Protein AF-A0A453DFI4-F1 (afdb_monomer_lite)

pLDDT: mean 84.44, std 12.09, range [53.31, 97.0]

Structure (mmCIF, N/CA/C/O backbone):
data_AF-A0A453DFI4-F1
#
_entry.id   AF-A0A453DFI4-F1
#
loop_
_atom_site.group_PDB
_atom_site.id
_atom_site.type_symbol
_atom_site.label_atom_id
_atom_site.label_alt_id
_atom_site.label_comp_id
_atom_site.label_asym_id
_atom_site.label_entity_id
_atom_site.label_seq_id
_atom_site.pdbx_PDB_ins_code
_atom_site.Cartn_x
_atom_site.Cartn_y
_atom_site.Cartn_z
_atom_site.occupancy
_atom_site.B_iso_or_equiv
_atom_site.auth_seq_id
_atom_site.auth_comp_id
_atom_site.auth_asym_id
_atom_site.auth_atom_id
_atom_site.pdbx_PDB_model_num
ATOM 1 N N . SER A 1 1 ? 8.082 -5.672 26.299 1.00 71.62 1 SER A N 1
ATOM 2 C CA . SER A 1 1 ? 9.355 -5.668 25.543 1.00 71.62 1 SER A CA 1
ATOM 3 C C . SER A 1 1 ? 9.259 -4.675 24.382 1.00 71.62 1 SER A C 1
ATOM 5 O O . SER A 1 1 ? 8.149 -4.271 24.045 1.00 71.62 1 SER A O 1
ATOM 7 N N . PRO A 1 2 ? 10.371 -4.274 23.736 1.00 71.19 2 PRO A N 1
ATOM 8 C CA . PRO A 1 2 ? 10.323 -3.432 22.533 1.00 71.19 2 PRO A CA 1
ATOM 9 C C . PRO A 1 2 ? 9.450 -4.009 21.402 1.00 71.19 2 PRO A C 1
ATOM 11 O O . PRO A 1 2 ? 8.817 -3.253 20.673 1.00 71.19 2 PRO A O 1
ATOM 14 N N . SER A 1 3 ? 9.352 -5.341 21.297 1.00 74.19 3 SER A N 1
ATOM 15 C CA . SER A 1 3 ? 8.495 -6.016 20.314 1.00 74.19 3 SER A CA 1
ATOM 16 C C . SER A 1 3 ? 6.997 -5.883 20.612 1.00 74.19 3 SER A C 1
ATOM 18 O O . SER A 1 3 ? 6.209 -5.723 19.688 1.00 74.19 3 SER A O 1
ATOM 20 N N . GLU A 1 4 ? 6.594 -5.903 21.884 1.00 75.25 4 GLU A N 1
ATOM 21 C CA . GLU A 1 4 ? 5.192 -5.699 22.285 1.00 75.25 4 GLU A CA 1
ATOM 22 C C . GLU A 1 4 ? 4.731 -4.260 22.031 1.00 75.25 4 GLU A C 1
ATOM 24 O O . GLU A 1 4 ? 3.596 -4.040 21.619 1.00 75.25 4 GLU A O 1
ATOM 29 N N . VAL A 1 5 ? 5.622 -3.280 22.228 1.00 81.62 5 VAL A N 1
ATOM 30 C CA . VAL A 1 5 ? 5.331 -1.867 21.940 1.00 81.62 5 VAL A CA 1
ATOM 31 C C . VAL A 1 5 ? 5.128 -1.653 20.440 1.00 81.62 5 VAL A C 1
ATOM 33 O O . VAL A 1 5 ? 4.153 -1.018 20.049 1.00 81.62 5 VAL A O 1
ATOM 36 N N . ALA A 1 6 ? 5.997 -2.230 19.603 1.00 82.25 6 ALA A N 1
ATOM 37 C CA . ALA A 1 6 ? 5.848 -2.172 18.149 1.00 82.25 6 ALA A CA 1
ATOM 38 C C . ALA A 1 6 ? 4.538 -2.833 17.686 1.00 82.25 6 ALA A C 1
ATOM 40 O O . ALA A 1 6 ? 3.781 -2.235 16.931 1.00 82.25 6 ALA A O 1
ATOM 41 N N . ALA A 1 7 ? 4.207 -4.016 18.213 1.00 84.44 7 ALA A N 1
ATOM 42 C CA . ALA A 1 7 ? 2.954 -4.696 17.886 1.00 84.44 7 ALA A CA 1
ATOM 43 C C . ALA A 1 7 ? 1.708 -3.883 18.294 1.00 84.44 7 ALA A C 1
ATOM 45 O O . ALA A 1 7 ? 0.714 -3.869 17.570 1.00 84.44 7 ALA A O 1
ATOM 46 N N . ALA A 1 8 ? 1.755 -3.182 19.431 1.00 88.31 8 ALA A N 1
ATOM 47 C CA . ALA A 1 8 ? 0.667 -2.309 19.865 1.00 88.31 8 ALA A CA 1
ATOM 48 C C . ALA A 1 8 ? 0.497 -1.085 18.945 1.00 88.31 8 ALA A C 1
ATOM 50 O O . ALA A 1 8 ? -0.632 -0.738 18.598 1.00 88.31 8 ALA A O 1
ATOM 51 N N . GLN A 1 9 ? 1.603 -0.467 18.515 1.00 89.88 9 GLN A N 1
ATOM 52 C CA . GLN A 1 9 ? 1.593 0.641 17.552 1.00 89.88 9 GLN A CA 1
ATOM 53 C C . GLN A 1 9 ? 1.047 0.197 16.190 1.00 89.88 9 GLN A C 1
ATOM 55 O O . GLN A 1 9 ? 0.197 0.872 15.615 1.00 89.88 9 GLN A O 1
ATOM 60 N N . ASP A 1 10 ? 1.482 -0.966 15.705 1.00 92.25 10 ASP A N 1
ATOM 61 C CA . ASP A 1 10 ? 0.993 -1.570 14.464 1.00 92.25 10 ASP A CA 1
ATOM 62 C C . ASP A 1 10 ? -0.511 -1.828 14.531 1.00 92.25 10 ASP A C 1
ATOM 64 O O . ASP A 1 10 ? -1.253 -1.470 13.618 1.00 92.25 10 ASP A O 1
ATOM 68 N N . HIS A 1 11 ? -0.981 -2.399 15.640 1.00 91.62 11 HIS A N 1
ATOM 69 C CA . HIS A 1 11 ? -2.399 -2.649 15.845 1.00 91.62 11 HIS A CA 1
ATOM 70 C C . HIS A 1 11 ? -3.217 -1.349 15.872 1.00 91.62 11 HIS A C 1
ATOM 72 O O . HIS A 1 11 ? -4.282 -1.281 15.258 1.00 91.62 11 HIS A O 1
ATOM 78 N N . GLN A 1 12 ? -2.731 -0.307 16.554 1.00 93.31 12 GLN A N 1
ATOM 79 C CA . GLN A 1 12 ? -3.399 0.995 16.582 1.00 93.31 12 GLN A CA 1
ATOM 80 C C . GLN A 1 12 ? -3.502 1.605 15.178 1.00 93.31 12 GLN A C 1
ATOM 82 O O . GLN A 1 12 ? -4.591 2.008 14.768 1.00 93.31 12 GLN A O 1
ATOM 87 N N . LEU A 1 13 ? -2.402 1.601 14.425 1.00 94.00 13 LEU A N 1
ATOM 88 C CA . LEU A 1 13 ? -2.351 2.094 13.052 1.00 94.00 13 LEU A CA 1
ATOM 89 C C . LEU A 1 13 ? -3.359 1.377 12.142 1.00 94.00 13 LEU A C 1
ATOM 91 O O . LEU A 1 13 ? -4.120 2.020 11.417 1.00 94.00 13 LEU A O 1
ATOM 95 N N . VAL A 1 14 ? -3.386 0.042 12.193 1.00 95.94 14 VAL A N 1
ATOM 96 C CA . VAL A 1 14 ? -4.321 -0.769 11.400 1.00 95.94 14 VAL A CA 1
ATOM 97 C C . VAL A 1 14 ? -5.766 -0.422 11.754 1.00 95.94 14 VAL A C 1
ATOM 99 O O . VAL A 1 14 ? -6.600 -0.258 10.864 1.00 95.94 14 VAL A O 1
ATOM 102 N N . MET A 1 15 ? -6.070 -0.252 13.042 1.00 95.56 15 MET A N 1
ATOM 103 C CA . MET A 1 15 ? -7.404 0.141 13.494 1.00 95.56 15 MET A CA 1
ATOM 104 C C . MET A 1 15 ? -7.810 1.534 13.000 1.00 95.56 15 MET A C 1
ATOM 106 O O . MET A 1 15 ? -8.966 1.732 12.628 1.00 95.56 15 MET A O 1
ATOM 110 N N . GLU A 1 16 ? -6.892 2.501 12.982 1.00 95.00 16 GLU A N 1
ATOM 111 C CA . GLU A 1 16 ? -7.150 3.849 12.462 1.00 95.00 16 GLU A CA 1
ATOM 112 C C . GLU A 1 16 ? -7.392 3.840 10.948 1.00 95.00 16 GLU A C 1
ATOM 114 O O . GLU A 1 16 ? -8.372 4.428 10.481 1.00 95.00 16 GLU A O 1
ATOM 119 N N . CYS A 1 17 ? -6.575 3.097 10.197 1.00 96.31 17 CYS A N 1
ATOM 120 C CA . CYS A 1 17 ? -6.745 2.899 8.758 1.00 96.31 17 CYS A CA 1
ATOM 121 C C . CYS A 1 17 ? -8.095 2.243 8.431 1.00 96.31 17 CYS A C 1
ATOM 123 O O . CYS A 1 17 ? -8.866 2.759 7.620 1.00 96.31 17 CYS A O 1
ATOM 125 N N . LEU A 1 18 ? -8.434 1.144 9.112 1.00 96.31 18 LEU A N 1
ATOM 126 C CA . LEU A 1 18 ? -9.703 0.448 8.904 1.00 96.31 18 LEU A CA 1
ATOM 127 C C . LEU A 1 18 ? -10.908 1.283 9.331 1.00 96.31 18 LEU A C 1
ATOM 129 O O . LEU A 1 18 ? -11.933 1.246 8.657 1.00 96.31 18 LEU A O 1
ATOM 133 N N . ARG A 1 19 ? -10.801 2.084 10.399 1.00 95.31 19 ARG A N 1
ATOM 134 C CA . ARG A 1 19 ? -11.852 3.043 10.765 1.00 95.31 19 ARG A CA 1
ATOM 135 C C . ARG A 1 19 ? -12.078 4.049 9.638 1.00 95.31 19 ARG A C 1
ATOM 137 O O . ARG A 1 19 ? -13.225 4.277 9.266 1.00 95.31 19 ARG A O 1
ATOM 144 N N . HIS A 1 20 ? -11.005 4.618 9.088 1.00 93.50 20 HIS A N 1
ATOM 145 C CA . HIS A 1 20 ? -11.082 5.546 7.960 1.00 93.50 20 HIS A CA 1
ATOM 146 C C . HIS A 1 20 ? -11.740 4.898 6.728 1.00 93.50 20 HIS A C 1
ATOM 148 O O . HIS A 1 20 ? -12.639 5.486 6.128 1.00 93.50 20 HIS A O 1
ATOM 154 N N . TYR A 1 21 ? -11.353 3.668 6.383 1.00 95.00 21 TYR A N 1
ATOM 155 C CA . TYR A 1 21 ? -11.939 2.938 5.258 1.00 95.00 21 TYR A CA 1
ATOM 156 C C . TYR A 1 21 ? -13.419 2.588 5.483 1.00 95.00 21 TYR A C 1
ATOM 158 O O . TYR A 1 21 ? -14.259 2.917 4.643 1.00 95.00 21 TYR A O 1
ATOM 166 N N . ASN A 1 22 ? -13.754 1.970 6.620 1.00 95.38 22 ASN A N 1
ATOM 167 C CA . ASN A 1 22 ? -15.099 1.471 6.922 1.00 95.38 22 ASN A CA 1
ATOM 168 C C . ASN A 1 22 ? -16.139 2.597 7.003 1.00 95.38 22 ASN A C 1
ATOM 170 O O . ASN A 1 22 ? -17.269 2.405 6.566 1.00 95.38 22 ASN A O 1
ATOM 174 N N . LEU A 1 23 ? -15.764 3.787 7.496 1.00 93.81 23 LEU A N 1
ATOM 175 C CA . LEU A 1 23 ? -16.654 4.959 7.513 1.00 93.81 23 LEU A CA 1
ATOM 176 C C . LEU A 1 23 ? -17.147 5.354 6.112 1.00 93.81 23 LEU A C 1
ATOM 178 O O . LEU A 1 23 ? -18.243 5.892 5.981 1.00 93.81 23 LEU A O 1
ATOM 182 N N . ASN A 1 24 ? -16.355 5.067 5.076 1.00 91.88 24 ASN A N 1
ATOM 183 C CA . ASN A 1 24 ? -16.698 5.335 3.681 1.00 91.88 24 ASN A CA 1
ATOM 184 C C . ASN A 1 24 ? -17.306 4.112 2.963 1.00 91.88 24 ASN A C 1
ATOM 186 O O . ASN A 1 24 ? -17.775 4.242 1.835 1.00 91.88 24 ASN A O 1
ATOM 190 N N . HIS A 1 25 ? -17.316 2.934 3.601 1.00 91.25 25 HIS A N 1
ATOM 191 C CA . HIS A 1 25 ? -17.745 1.660 3.009 1.00 91.25 25 HIS A CA 1
ATOM 192 C C . HIS A 1 25 ? -18.572 0.814 4.002 1.00 91.25 25 HIS A C 1
ATOM 194 O O . HIS A 1 25 ? -18.168 -0.302 4.339 1.00 91.25 25 HIS A O 1
ATOM 200 N N . PRO A 1 26 ? -19.740 1.300 4.467 1.00 85.00 26 PRO A N 1
ATOM 201 C CA . PRO A 1 26 ? -20.512 0.645 5.531 1.00 85.00 26 PRO A CA 1
ATOM 202 C C . PRO A 1 26 ? -21.023 -0.759 5.164 1.00 85.00 26 PRO A C 1
ATOM 204 O O . PRO A 1 26 ? -21.240 -1.587 6.039 1.00 85.00 26 PRO A O 1
ATOM 207 N N . GLU A 1 27 ? -21.185 -1.054 3.873 1.00 85.50 27 GLU A N 1
ATOM 208 C CA . GLU A 1 27 ? -21.635 -2.367 3.384 1.00 85.50 27 GLU A CA 1
ATOM 209 C C . GLU A 1 27 ? -20.501 -3.410 3.325 1.00 85.50 27 GLU A C 1
ATOM 211 O O . GLU A 1 27 ? -20.758 -4.608 3.244 1.00 85.50 27 GLU A O 1
ATOM 216 N N . ASN A 1 28 ? -19.236 -2.972 3.362 1.00 85.44 28 ASN A N 1
ATOM 217 C CA . ASN A 1 28 ? -18.052 -3.814 3.161 1.00 85.44 28 ASN A CA 1
ATOM 218 C C . ASN A 1 28 ? -17.009 -3.552 4.254 1.00 85.44 28 ASN A C 1
ATOM 220 O O . ASN A 1 28 ? -15.864 -3.201 3.965 1.00 85.44 28 ASN A O 1
ATOM 224 N N . GLU A 1 29 ? -17.412 -3.692 5.516 1.00 92.44 29 GLU A N 1
ATOM 225 C CA . GLU A 1 29 ? -16.517 -3.459 6.649 1.00 92.44 29 GLU A CA 1
ATOM 226 C C . GLU A 1 29 ? -15.422 -4.527 6.769 1.00 92.44 29 GLU A C 1
ATOM 228 O O . GLU A 1 29 ? -15.658 -5.726 6.591 1.00 92.44 29 GLU A O 1
ATOM 233 N N . TYR A 1 30 ? -14.236 -4.089 7.183 1.00 93.56 30 TYR A N 1
ATOM 234 C CA . TYR A 1 30 ? -13.084 -4.937 7.472 1.00 93.56 30 TYR A CA 1
ATOM 235 C C . TYR A 1 30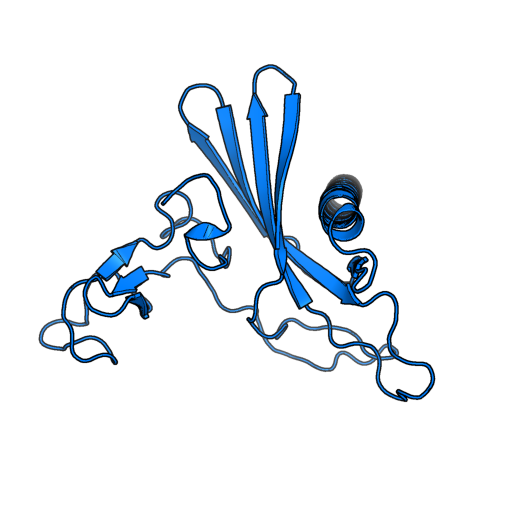 ? -12.641 -4.815 8.932 1.00 93.56 30 TYR A C 1
ATOM 237 O O . TYR A 1 30 ? -12.806 -3.776 9.576 1.00 93.56 30 TYR A O 1
ATOM 245 N N . VAL A 1 31 ? -12.044 -5.888 9.446 1.00 93.19 31 VAL A N 1
ATOM 246 C CA . VAL A 1 31 ? -11.408 -5.965 10.768 1.00 93.19 31 VAL A CA 1
ATOM 247 C C . VAL A 1 31 ? -9.945 -6.397 10.629 1.00 93.19 31 VAL A C 1
ATOM 249 O O . VAL A 1 31 ? -9.607 -7.057 9.641 1.00 93.19 31 VAL A O 1
ATOM 252 N N . PRO A 1 32 ? -9.064 -6.057 11.590 1.00 92.44 32 PRO A N 1
ATOM 253 C CA . PRO A 1 32 ? -7.672 -6.493 11.551 1.00 92.44 32 PRO A CA 1
ATOM 254 C C . PRO A 1 32 ? -7.565 -8.016 11.455 1.00 92.44 32 PRO A C 1
ATOM 256 O O . PRO A 1 32 ? -8.329 -8.742 12.095 1.00 92.44 32 PRO A O 1
ATOM 259 N N . ALA A 1 33 ? -6.592 -8.498 10.687 1.00 89.12 33 ALA A N 1
ATOM 260 C CA . ALA A 1 33 ? -6.285 -9.916 10.576 1.00 89.12 33 ALA A CA 1
ATOM 261 C C . ALA A 1 33 ? -4.790 -10.165 10.829 1.00 89.12 33 ALA A C 1
ATOM 263 O O . ALA A 1 33 ? -3.977 -9.254 10.657 1.00 89.12 33 ALA A O 1
ATOM 264 N N . PRO A 1 34 ? -4.400 -11.386 11.242 1.00 84.50 34 PRO A N 1
ATOM 265 C CA . PRO A 1 34 ? -2.992 -11.735 11.377 1.00 84.50 34 PRO A CA 1
ATOM 266 C C . PRO A 1 34 ? -2.241 -11.551 10.053 1.00 84.50 34 PRO A C 1
ATOM 268 O O . PRO A 1 34 ? -2.680 -12.042 9.014 1.00 84.50 34 PRO A O 1
ATOM 271 N N . GLY A 1 35 ? -1.099 -10.872 10.105 1.00 83.12 35 GLY A N 1
ATOM 272 C CA . GLY A 1 35 ? -0.243 -10.624 8.948 1.00 83.12 35 GLY A CA 1
ATOM 273 C C . GLY A 1 35 ? 0.874 -9.643 9.283 1.00 83.12 35 GLY A C 1
ATOM 274 O O . GLY A 1 35 ? 0.831 -8.964 10.313 1.00 83.12 35 GLY A O 1
ATOM 275 N N . LYS A 1 36 ? 1.891 -9.572 8.423 1.00 86.19 36 LYS A N 1
ATOM 276 C CA . LYS A 1 36 ? 2.998 -8.628 8.594 1.00 86.19 36 LYS A CA 1
ATOM 277 C C . LYS A 1 36 ? 2.539 -7.218 8.224 1.00 86.19 36 LYS A C 1
ATOM 279 O O . LYS A 1 36 ? 2.043 -6.995 7.115 1.00 86.19 36 LYS A O 1
ATOM 284 N N . VAL A 1 37 ? 2.774 -6.253 9.111 1.00 92.19 37 VAL A N 1
ATOM 285 C CA . VAL A 1 37 ? 2.669 -4.830 8.768 1.00 92.19 37 VAL A CA 1
ATOM 286 C C . VAL A 1 37 ? 3.992 -4.386 8.148 1.00 92.19 37 VAL A C 1
ATOM 288 O O . VAL A 1 37 ? 5.045 -4.471 8.776 1.00 92.19 37 VAL A O 1
ATOM 291 N N . THR A 1 38 ? 3.955 -3.954 6.890 1.00 93.38 38 THR A N 1
ATOM 292 C CA . THR A 1 38 ? 5.112 -3.375 6.190 1.00 93.38 38 THR A CA 1
ATOM 293 C C . THR A 1 38 ? 4.982 -1.866 6.181 1.00 93.38 38 THR A C 1
ATOM 295 O O . THR A 1 38 ? 3.875 -1.352 6.049 1.00 93.38 38 THR A O 1
ATOM 298 N N . ARG A 1 39 ? 6.101 -1.148 6.316 1.00 93.88 39 ARG A N 1
ATOM 299 C CA . ARG A 1 39 ? 6.119 0.310 6.187 1.00 93.88 39 ARG A CA 1
ATOM 300 C C . ARG A 1 39 ? 7.456 0.833 5.704 1.00 93.88 39 ARG A C 1
ATOM 302 O O . ARG A 1 39 ? 8.496 0.279 6.052 1.00 93.88 39 ARG A O 1
ATOM 309 N N . TYR A 1 40 ? 7.413 1.924 4.959 1.00 95.50 40 TYR A N 1
ATOM 310 C CA . TYR A 1 40 ? 8.579 2.705 4.583 1.00 95.50 40 TYR A CA 1
ATOM 311 C C . TYR A 1 40 ? 8.242 4.185 4.620 1.00 95.50 40 TYR A C 1
ATOM 313 O O . TYR A 1 40 ? 7.213 4.597 4.081 1.00 95.50 40 TYR A O 1
ATOM 321 N N . SER A 1 41 ? 9.118 4.959 5.254 1.00 94.56 41 SER A N 1
ATOM 322 C CA . SER A 1 41 ? 8.926 6.386 5.474 1.00 94.56 41 SER A CA 1
ATOM 323 C C . SER A 1 41 ? 10.006 7.190 4.762 1.00 94.56 41 SER A C 1
ATOM 325 O O . SER A 1 41 ? 11.187 6.866 4.870 1.00 94.56 41 SER A O 1
ATOM 327 N N . SER A 1 42 ? 9.611 8.265 4.082 1.00 93.50 42 SER A N 1
ATOM 328 C CA . SER A 1 42 ? 10.531 9.200 3.439 1.00 93.50 42 SER A CA 1
ATOM 329 C C . SER A 1 42 ? 10.166 10.648 3.765 1.00 93.50 42 SER A C 1
ATOM 331 O O . SER A 1 42 ? 8.997 11.032 3.656 1.00 93.50 42 SER A O 1
ATOM 333 N N . PRO A 1 43 ? 11.151 11.496 4.109 1.00 91.94 43 PRO A N 1
ATOM 334 C CA . PRO A 1 43 ? 10.923 12.924 4.245 1.00 91.94 43 PRO A CA 1
ATOM 335 C C . PRO A 1 43 ? 10.688 13.567 2.870 1.00 91.94 43 PRO A C 1
ATOM 337 O O . PRO A 1 43 ? 11.383 13.268 1.899 1.00 91.94 43 PRO A O 1
ATOM 340 N N . HIS A 1 44 ? 9.729 14.487 2.792 1.00 88.00 44 HIS A N 1
ATOM 341 C CA . HIS A 1 44 ? 9.457 15.304 1.613 1.00 88.00 44 HIS A CA 1
ATOM 342 C C . HIS A 1 44 ? 8.808 16.640 2.004 1.00 88.00 44 HIS A C 1
ATOM 344 O O . HIS A 1 44 ? 7.768 16.667 2.661 1.00 88.00 44 HIS A O 1
ATOM 350 N N . ASN A 1 45 ? 9.409 17.762 1.587 1.00 85.81 45 ASN A N 1
ATOM 351 C CA . ASN A 1 45 ? 8.889 19.126 1.779 1.00 85.81 45 ASN A CA 1
ATOM 352 C C . ASN A 1 45 ? 8.415 19.443 3.216 1.00 85.81 45 ASN A C 1
ATOM 354 O O . ASN A 1 45 ? 7.342 20.006 3.425 1.00 85.81 45 ASN A O 1
ATOM 358 N N . GLY A 1 46 ? 9.211 19.060 4.220 1.00 85.94 46 GLY A N 1
ATOM 359 C CA . GLY A 1 46 ? 8.899 19.309 5.635 1.00 85.94 46 GLY A CA 1
ATOM 360 C C . GLY A 1 46 ? 7.811 18.403 6.224 1.00 85.94 46 GLY A C 1
ATOM 361 O O . GLY A 1 46 ? 7.390 18.620 7.352 1.00 85.94 46 GLY A O 1
ATOM 362 N N . SER A 1 47 ? 7.357 17.394 5.480 1.00 91.25 47 SER A N 1
ATOM 363 C CA . SER A 1 47 ? 6.497 16.311 5.972 1.00 91.25 47 SER A CA 1
ATOM 364 C C . SER A 1 47 ? 7.230 14.972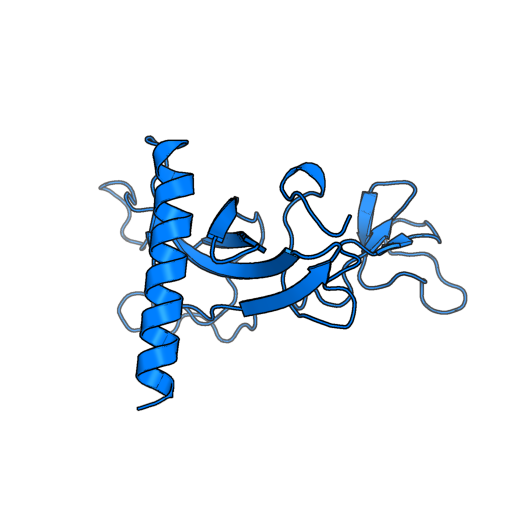 5.859 1.00 91.25 47 SER A C 1
ATOM 366 O O . SER A 1 47 ? 8.160 14.836 5.066 1.00 91.25 47 SER A O 1
ATOM 368 N N . CYS A 1 48 ? 6.828 13.975 6.639 1.00 93.62 48 CYS A N 1
ATOM 369 C CA . CYS A 1 48 ? 7.263 12.590 6.489 1.00 93.62 48 CYS A CA 1
ATOM 370 C C . CYS A 1 48 ? 6.098 11.777 5.927 1.00 93.62 48 CYS A C 1
ATOM 372 O O . CYS A 1 48 ? 5.027 11.747 6.530 1.00 93.62 48 CYS A O 1
ATOM 374 N N . TRP A 1 49 ? 6.294 11.146 4.774 1.00 95.12 49 TRP A N 1
ATOM 375 C CA . TRP A 1 49 ? 5.294 10.280 4.156 1.00 95.12 49 TRP A CA 1
ATOM 376 C C . TRP A 1 49 ? 5.626 8.835 4.456 1.00 95.12 49 TRP A C 1
ATOM 378 O O . TRP A 1 49 ? 6.784 8.444 4.341 1.00 95.12 49 TRP A O 1
ATOM 388 N N . THR A 1 50 ? 4.624 8.045 4.827 1.00 95.88 50 THR A N 1
ATOM 389 C CA . THR A 1 50 ? 4.785 6.610 5.066 1.00 95.88 50 THR A CA 1
ATOM 390 C C . THR A 1 50 ? 3.839 5.834 4.177 1.00 95.88 50 THR A C 1
ATOM 392 O O . THR A 1 50 ? 2.636 6.060 4.229 1.00 95.88 50 THR A O 1
ATOM 395 N N . HIS A 1 51 ? 4.372 4.891 3.407 1.00 97.00 51 HIS A N 1
ATOM 396 C CA . HIS A 1 51 ? 3.580 3.882 2.710 1.00 97.00 51 HIS A CA 1
ATOM 397 C C . HIS A 1 51 ? 3.711 2.554 3.429 1.00 97.00 51 HIS A C 1
ATOM 399 O O . HIS A 1 51 ? 4.777 2.244 3.966 1.00 97.00 51 HIS A O 1
ATOM 405 N N . GLY A 1 52 ? 2.664 1.743 3.400 1.00 96.25 52 GLY A N 1
ATOM 406 C CA . GLY A 1 52 ? 2.723 0.425 3.997 1.00 96.25 52 GLY A CA 1
ATOM 407 C C . GLY A 1 52 ? 1.597 -0.495 3.580 1.00 96.25 52 GLY A C 1
ATOM 408 O O . GLY A 1 52 ? 0.649 -0.083 2.911 1.00 96.25 52 GLY A O 1
ATOM 409 N N . ASN A 1 53 ? 1.698 -1.752 4.008 1.00 96.12 53 ASN A N 1
ATOM 410 C CA . ASN A 1 53 ? 0.617 -2.712 3.864 1.00 96.12 53 ASN A CA 1
ATOM 411 C C . ASN A 1 53 ? 0.312 -3.446 5.163 1.00 96.12 53 ASN A C 1
ATOM 413 O O . ASN A 1 53 ? 1.190 -3.653 6.000 1.00 96.12 53 ASN A O 1
ATOM 417 N N . PHE A 1 54 ? -0.925 -3.912 5.285 1.00 94.75 54 PHE A N 1
ATOM 418 C CA . PHE A 1 54 ? -1.371 -4.810 6.347 1.00 94.75 54 PHE A CA 1
ATOM 419 C C . PHE A 1 54 ? -2.471 -5.737 5.832 1.00 94.75 54 PHE A C 1
ATOM 421 O O . PHE A 1 54 ? -3.031 -5.515 4.760 1.00 94.75 54 PHE A O 1
ATOM 428 N N . VAL A 1 55 ? -2.797 -6.769 6.605 1.00 92.31 55 VAL A N 1
ATOM 429 C CA . VAL A 1 55 ? -3.858 -7.721 6.269 1.00 92.31 55 VAL A CA 1
ATOM 430 C C . VAL A 1 55 ? -5.108 -7.409 7.080 1.00 92.31 55 VAL A C 1
ATOM 432 O O . VAL A 1 55 ? -5.046 -7.195 8.292 1.00 92.31 55 VAL A O 1
ATOM 435 N N . ALA A 1 56 ? -6.257 -7.415 6.417 1.00 92.69 56 ALA A N 1
ATOM 436 C CA . ALA A 1 56 ? -7.553 -7.305 7.066 1.00 92.69 56 ALA A CA 1
ATOM 437 C C . ALA A 1 56 ? -8.531 -8.326 6.499 1.00 92.69 56 ALA A C 1
ATOM 439 O O . ALA A 1 56 ? -8.416 -8.748 5.352 1.00 92.69 56 ALA A O 1
ATOM 440 N N . SER A 1 57 ? -9.516 -8.710 7.298 1.00 89.50 57 SER A N 1
ATOM 441 C CA . SER A 1 57 ? -10.553 -9.651 6.886 1.00 89.50 57 SER A CA 1
ATOM 442 C C . SER A 1 57 ? -11.910 -8.961 6.847 1.00 89.50 57 SER A C 1
ATOM 444 O O . SER A 1 57 ? -12.194 -8.145 7.727 1.00 89.50 57 SER A O 1
ATOM 446 N N . PRO A 1 58 ? -12.774 -9.296 5.876 1.00 89.38 58 PRO A N 1
ATOM 447 C CA . PRO A 1 58 ? -14.171 -8.886 5.900 1.00 89.38 58 PRO A CA 1
ATOM 448 C C . PRO A 1 58 ? -14.822 -9.217 7.248 1.00 89.38 58 PRO A C 1
ATOM 450 O O . PRO A 1 58 ? -14.740 -10.352 7.723 1.00 89.38 58 PRO A O 1
ATOM 453 N N . LYS A 1 59 ? -15.486 -8.233 7.861 1.00 85.31 59 LYS A N 1
ATOM 454 C CA . LYS A 1 59 ? -16.185 -8.380 9.147 1.00 85.31 59 LYS A CA 1
ATOM 455 C C . LYS A 1 59 ? -17.368 -9.344 9.044 1.00 85.31 59 LYS A C 1
ATOM 457 O O . LYS A 1 59 ? -17.667 -10.072 9.988 1.00 85.31 59 LYS A O 1
ATOM 462 N N . HIS A 1 60 ? -18.026 -9.353 7.887 1.00 74.38 60 HIS A N 1
ATOM 463 C CA . HIS A 1 60 ? -19.176 -10.195 7.597 1.00 74.38 60 HIS A CA 1
ATOM 464 C C . HIS A 1 60 ? -18.825 -11.201 6.493 1.00 74.38 60 HIS A C 1
ATOM 466 O O . HIS A 1 60 ?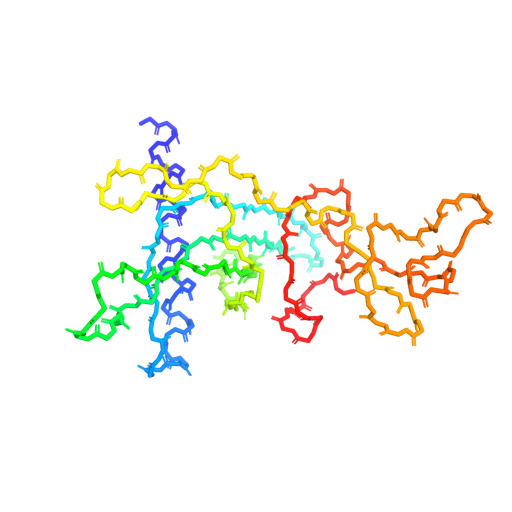 -18.985 -10.925 5.308 1.00 74.38 60 HIS A O 1
ATOM 472 N N . SER A 1 61 ? -18.372 -12.402 6.864 1.00 60.97 61 SER A N 1
ATOM 473 C CA . SER A 1 61 ? -18.522 -13.564 5.981 1.00 60.97 61 SER A CA 1
ATOM 474 C C . SER A 1 61 ? -19.959 -14.049 6.101 1.00 60.97 61 SER A C 1
ATOM 476 O O . SER A 1 61 ? -20.400 -14.337 7.214 1.00 60.97 61 SER A O 1
ATOM 478 N N . GLY A 1 62 ? -20.694 -14.107 4.989 1.00 56.25 62 GLY A N 1
ATOM 479 C CA . GLY A 1 62 ? -22.106 -14.491 4.974 1.00 56.25 62 GLY A CA 1
ATOM 480 C C . GLY A 1 62 ? -22.415 -15.713 5.848 1.00 56.25 62 GLY A C 1
ATOM 481 O O . GLY A 1 62 ? -21.616 -16.644 5.939 1.00 56.25 62 GLY A O 1
ATOM 482 N N . TYR A 1 63 ? -23.603 -15.706 6.458 1.00 53.31 63 TYR A N 1
ATOM 483 C CA . TYR A 1 63 ? -24.126 -16.672 7.442 1.00 53.31 63 TYR A CA 1
ATOM 484 C C . TYR A 1 63 ? -24.082 -18.161 7.008 1.00 53.31 63 TYR A C 1
ATOM 486 O O . TYR A 1 63 ? -24.400 -19.046 7.794 1.00 53.31 63 TYR A O 1
ATOM 494 N N . PHE A 1 64 ? -23.668 -18.454 5.770 1.00 55.69 64 PHE A N 1
ATOM 495 C CA . PHE A 1 64 ? -23.642 -19.784 5.153 1.00 55.69 64 PHE A CA 1
ATOM 496 C C . PHE A 1 64 ? -22.245 -20.260 4.712 1.00 55.69 64 PHE A C 1
ATOM 498 O O . PHE A 1 64 ? -22.121 -21.325 4.108 1.00 55.69 64 PHE A O 1
ATOM 505 N N . SER A 1 65 ? -21.183 -19.510 5.006 1.00 57.06 65 SER A N 1
ATOM 506 C CA . SER A 1 65 ? -19.823 -19.877 4.600 1.00 57.06 65 SER A CA 1
ATOM 507 C C . SER A 1 65 ? -19.131 -20.713 5.682 1.00 57.06 65 SER A C 1
ATOM 509 O O . SER A 1 65 ? -18.726 -20.190 6.713 1.00 57.06 65 SER A O 1
ATOM 511 N N . LEU A 1 66 ? -18.929 -22.012 5.427 1.00 62.25 66 LEU A N 1
ATOM 512 C CA . LEU A 1 66 ? -18.086 -22.894 6.262 1.00 62.25 66 LEU A CA 1
ATOM 513 C C . LEU A 1 66 ? -16.591 -22.516 6.222 1.00 62.25 66 LEU A C 1
ATOM 515 O O . LEU A 1 66 ? -15.787 -23.050 6.984 1.00 62.25 66 LEU A O 1
ATOM 519 N N . LEU A 1 67 ? -16.214 -21.613 5.315 1.00 60.66 67 LEU A N 1
ATOM 520 C CA . LEU A 1 67 ? -14.861 -21.106 5.159 1.00 60.66 67 LEU A CA 1
ATOM 521 C C . LEU A 1 67 ? -14.783 -19.678 5.713 1.00 60.66 67 LEU A C 1
ATOM 523 O O . LEU A 1 67 ? -15.617 -18.848 5.342 1.00 60.66 67 LEU A O 1
ATOM 527 N N . PRO A 1 68 ? -13.780 -19.374 6.552 1.00 62.22 68 PRO A N 1
ATOM 528 C CA . PRO A 1 68 ? -13.484 -18.016 6.976 1.00 62.22 68 PRO A CA 1
ATOM 529 C C . PRO A 1 68 ? -13.361 -17.060 5.790 1.00 62.22 68 PRO A C 1
ATOM 531 O O . PRO A 1 68 ? -12.931 -17.474 4.704 1.00 62.22 68 PRO A O 1
ATOM 534 N N . PRO A 1 69 ? -13.711 -15.779 5.989 1.00 70.69 69 PRO A N 1
ATOM 535 C CA . PRO A 1 69 ? -13.549 -14.776 4.954 1.00 70.69 69 PRO A CA 1
ATOM 536 C C . PRO A 1 69 ? -12.085 -14.724 4.521 1.00 70.69 69 PRO A C 1
ATOM 538 O O . PRO A 1 69 ? -11.176 -14.754 5.353 1.00 70.69 69 PRO A O 1
ATOM 541 N N . ARG A 1 70 ? -11.862 -14.672 3.203 1.00 79.19 70 ARG A N 1
ATOM 542 C CA . ARG A 1 70 ? -10.511 -14.550 2.656 1.00 79.19 70 ARG A CA 1
ATOM 543 C C . ARG A 1 70 ? -9.936 -13.198 3.082 1.00 79.19 70 ARG A C 1
ATOM 545 O O . ARG A 1 70 ? -10.571 -12.179 2.797 1.00 79.19 70 ARG A O 1
ATOM 552 N N . PRO A 1 71 ? -8.770 -13.173 3.745 1.00 86.88 71 PRO A N 1
ATOM 553 C CA . PRO A 1 71 ? -8.112 -11.921 4.065 1.00 86.88 71 PRO A CA 1
ATOM 554 C C . PRO A 1 71 ? -7.770 -11.144 2.790 1.00 86.88 71 PRO A C 1
ATOM 556 O O . PRO A 1 71 ? -7.577 -11.718 1.718 1.00 86.88 71 PRO A O 1
ATOM 559 N N . THR A 1 72 ? -7.710 -9.828 2.916 1.00 90.56 72 THR A N 1
ATOM 560 C CA . THR A 1 72 ? -7.379 -8.872 1.861 1.00 90.56 72 THR A CA 1
ATOM 561 C C . THR A 1 72 ? -6.168 -8.067 2.304 1.00 90.56 72 THR A C 1
ATOM 563 O O . THR A 1 72 ? -6.067 -7.670 3.469 1.00 90.56 72 THR A O 1
ATOM 566 N N . LEU A 1 73 ? -5.241 -7.835 1.378 1.00 93.62 73 LEU A N 1
ATOM 567 C CA . LEU A 1 73 ? -4.108 -6.959 1.616 1.00 93.62 73 LEU A CA 1
ATOM 568 C C . LEU A 1 73 ? -4.560 -5.511 1.432 1.00 93.62 73 LEU A C 1
ATOM 570 O O . LEU A 1 73 ? -5.211 -5.181 0.447 1.00 93.62 73 LEU A O 1
ATOM 574 N N . PHE A 1 74 ? -4.214 -4.647 2.371 1.00 95.75 74 PHE A N 1
ATOM 575 C CA . PHE A 1 74 ? -4.480 -3.219 2.294 1.00 95.75 74 PHE A CA 1
ATOM 576 C C . PHE A 1 74 ? -3.185 -2.465 2.062 1.00 95.75 74 PHE A C 1
ATOM 578 O O . PHE A 1 74 ? -2.140 -2.828 2.594 1.00 95.75 74 PHE A O 1
ATOM 585 N N . PHE A 1 75 ? -3.273 -1.386 1.301 1.00 96.88 75 PHE A N 1
ATOM 586 C CA . PHE A 1 75 ? -2.288 -0.321 1.274 1.00 96.88 75 PHE A CA 1
ATOM 587 C C . PHE A 1 75 ? -2.750 0.823 2.168 1.00 96.88 75 PHE A C 1
ATOM 589 O O . PHE A 1 75 ? -3.938 1.155 2.186 1.00 96.88 75 PHE A O 1
ATOM 596 N N . TYR A 1 76 ? -1.809 1.450 2.863 1.00 96.88 76 TYR A N 1
ATOM 597 C CA . TYR A 1 76 ? -2.058 2.688 3.580 1.00 96.88 76 TYR A CA 1
ATOM 598 C C . TYR A 1 76 ? -0.975 3.729 3.320 1.00 96.88 76 TYR A C 1
ATOM 600 O O . TYR A 1 76 ? 0.188 3.407 3.068 1.00 96.88 76 TYR A O 1
ATOM 608 N N . GLU A 1 77 ? -1.385 4.985 3.438 1.00 96.06 77 GLU A N 1
ATOM 609 C CA . GLU A 1 77 ? -0.535 6.160 3.330 1.00 96.06 77 GLU A CA 1
ATOM 610 C C . GLU A 1 77 ? -0.755 7.052 4.551 1.00 96.06 77 GLU A C 1
ATOM 612 O O . GLU A 1 77 ? -1.893 7.411 4.863 1.00 96.06 77 GLU A O 1
ATOM 617 N N . LEU A 1 78 ? 0.332 7.408 5.235 1.00 95.12 78 LEU A N 1
ATOM 618 C CA . LEU A 1 78 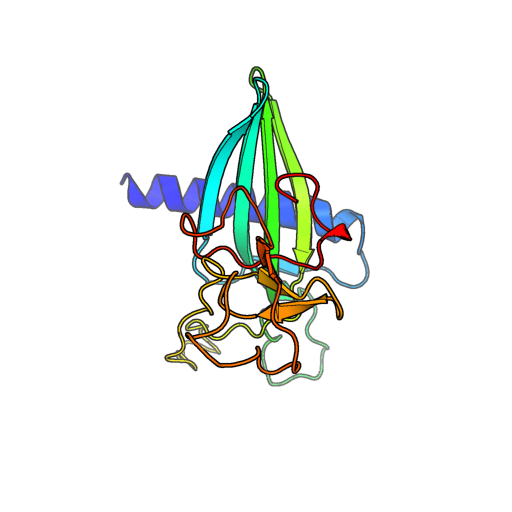? 0.331 8.364 6.338 1.00 95.12 78 LEU A CA 1
ATOM 619 C C . LEU A 1 78 ? 1.140 9.593 5.967 1.00 95.12 78 LEU A C 1
ATOM 621 O O . LEU A 1 78 ? 2.178 9.490 5.308 1.00 95.12 78 LEU A O 1
ATOM 625 N N . VAL A 1 79 ? 0.716 10.732 6.498 1.00 93.69 79 VAL A N 1
ATOM 626 C CA . VAL A 1 79 ? 1.520 11.948 6.515 1.00 93.69 79 VAL A CA 1
ATOM 627 C C . VAL A 1 79 ? 1.757 12.381 7.953 1.00 93.69 79 VAL A C 1
ATOM 629 O O . VAL A 1 79 ? 0.821 12.494 8.746 1.00 93.69 79 VAL A O 1
ATOM 632 N N . THR A 1 80 ? 3.018 12.647 8.279 1.00 92.00 80 THR A N 1
ATOM 633 C CA . THR A 1 80 ? 3.428 13.254 9.542 1.00 92.00 80 THR A CA 1
ATOM 634 C C . T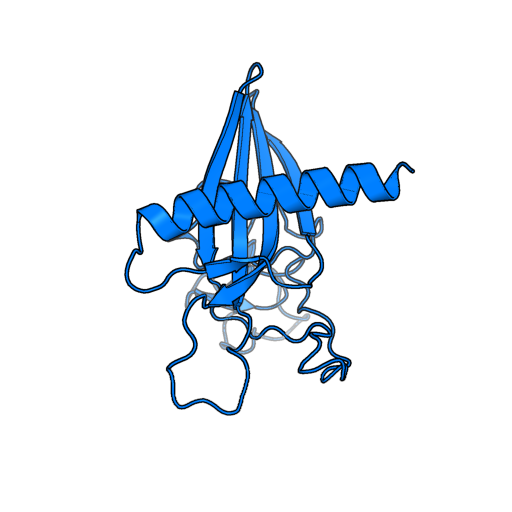HR A 1 80 ? 3.980 14.649 9.275 1.00 92.00 80 THR A C 1
ATOM 636 O O . THR A 1 80 ? 4.934 14.805 8.511 1.00 92.00 80 THR A O 1
ATOM 639 N N . LYS A 1 81 ? 3.409 15.679 9.899 1.00 89.75 81 LYS A N 1
ATOM 640 C CA . LYS A 1 81 ? 3.849 17.073 9.762 1.00 89.75 81 LYS A CA 1
ATOM 641 C C . LYS A 1 81 ? 3.604 17.830 11.061 1.00 89.75 81 LYS A C 1
ATOM 643 O O . LYS A 1 81 ? 2.483 17.828 11.546 1.00 89.75 81 LYS A O 1
ATOM 648 N N . ASP A 1 82 ? 4.622 18.500 11.600 1.00 81.19 82 ASP A N 1
ATOM 649 C CA . ASP A 1 82 ? 4.492 19.414 12.749 1.00 81.19 82 ASP A CA 1
ATOM 650 C C . ASP A 1 82 ? 3.664 18.843 13.928 1.00 81.19 82 ASP A C 1
ATOM 652 O O . ASP A 1 82 ? 2.813 19.517 14.502 1.00 81.19 82 ASP A O 1
ATOM 656 N N . GLY A 1 83 ? 3.887 17.569 14.277 1.00 73.81 83 GLY A N 1
ATOM 657 C CA . GLY A 1 83 ? 3.175 16.876 15.363 1.00 73.81 83 GLY A CA 1
ATOM 658 C C . GLY A 1 83 ? 1.792 16.316 14.999 1.00 73.81 83 GLY A C 1
ATOM 659 O O . GLY A 1 83 ? 1.182 15.643 15.825 1.00 73.81 83 GLY A O 1
ATOM 660 N N . PHE A 1 84 ? 1.305 16.547 13.779 1.00 78.56 84 PHE A N 1
ATOM 661 C CA . PHE A 1 84 ? 0.160 15.842 13.207 1.00 78.56 84 PHE A CA 1
ATOM 662 C C . PHE A 1 84 ? 0.623 14.548 12.536 1.00 78.56 84 PHE A C 1
ATOM 664 O O . PHE A 1 84 ? 1.575 14.573 11.760 1.00 78.56 84 PHE A O 1
ATOM 671 N N . GLU A 1 85 ? -0.077 13.448 12.794 1.00 85.25 85 GLU A N 1
ATOM 672 C CA . GLU A 1 85 ? 0.026 12.184 12.063 1.00 85.25 85 GLU A CA 1
ATOM 673 C C . GLU A 1 85 ? -1.384 11.793 11.617 1.00 85.25 85 GLU A C 1
ATOM 675 O O . GLU A 1 85 ? -2.309 11.773 12.431 1.00 85.25 85 GLU A O 1
ATOM 680 N N . GLY A 1 86 ? -1.570 11.543 10.322 1.00 89.31 86 GLY A N 1
ATOM 681 C CA . GLY A 1 86 ? -2.890 11.248 9.777 1.00 89.31 86 GLY A CA 1
ATOM 682 C C . GLY A 1 86 ? -2.857 10.258 8.626 1.00 89.31 86 GLY A C 1
ATOM 683 O O . GLY A 1 86 ? -1.951 10.288 7.792 1.00 89.31 86 GLY A O 1
ATOM 684 N N . VAL A 1 87 ? -3.888 9.410 8.576 1.00 92.00 87 VAL A N 1
ATOM 685 C CA . VAL A 1 87 ? -4.165 8.508 7.453 1.00 92.00 87 VAL A CA 1
ATOM 686 C C . VAL A 1 87 ? -4.696 9.320 6.274 1.00 92.00 87 VAL A C 1
ATOM 688 O O . VAL A 1 87 ? -5.726 9.984 6.387 1.00 92.00 87 VAL A O 1
ATOM 691 N N . VAL A 1 88 ? -3.989 9.255 5.149 1.00 92.06 88 VAL A N 1
ATOM 692 C CA . VAL A 1 88 ? -4.345 9.919 3.885 1.00 92.06 88 VAL A CA 1
ATOM 693 C C . VAL A 1 88 ? -5.093 8.962 2.963 1.00 92.06 88 VAL A C 1
ATOM 695 O O . VAL A 1 88 ? -6.083 9.345 2.344 1.00 92.06 88 VAL A O 1
ATOM 698 N N . SER A 1 89 ? -4.644 7.708 2.899 1.00 93.75 89 SER A N 1
ATOM 699 C CA . SER A 1 89 ? -5.284 6.648 2.121 1.00 93.75 89 SER A CA 1
ATOM 700 C C . SER A 1 89 ? -5.265 5.341 2.904 1.00 93.75 89 SER A C 1
ATOM 702 O O . SER A 1 89 ? -4.296 5.029 3.594 1.00 93.75 89 SER A O 1
ATOM 704 N N . CYS A 1 90 ? -6.342 4.570 2.779 1.00 95.81 90 CYS A N 1
ATOM 705 C CA . CYS A 1 90 ? -6.431 3.184 3.218 1.00 95.81 90 CYS A CA 1
ATOM 706 C C . CYS A 1 90 ? -7.273 2.434 2.188 1.00 95.81 90 CYS A C 1
ATOM 708 O O . CYS A 1 90 ? -8.485 2.627 2.127 1.00 95.81 90 CYS A O 1
ATOM 710 N N . THR A 1 91 ? -6.634 1.614 1.359 1.00 95.19 91 THR A N 1
ATOM 711 C CA . THR A 1 91 ? -7.258 1.046 0.158 1.00 95.19 91 THR A CA 1
ATOM 712 C C . THR A 1 91 ? -6.976 -0.453 0.058 1.00 95.19 91 THR A C 1
ATOM 714 O O . THR A 1 91 ? -5.812 -0.843 0.170 1.00 95.19 91 THR A O 1
ATOM 717 N N . PRO A 1 92 ? -7.990 -1.307 -0.181 1.00 94.88 92 PRO A N 1
ATOM 718 C CA . PRO A 1 92 ? -7.754 -2.715 -0.475 1.00 94.88 92 PRO A CA 1
ATOM 719 C C . PRO A 1 92 ? -6.989 -2.884 -1.795 1.00 94.88 92 PRO A C 1
ATOM 721 O O . PRO A 1 92 ? -7.173 -2.117 -2.747 1.00 94.88 92 PRO A O 1
ATOM 724 N N . LEU A 1 93 ? -6.144 -3.909 -1.840 1.00 93.12 93 LEU A N 1
ATOM 725 C CA . LEU A 1 93 ? -5.424 -4.368 -3.021 1.00 93.12 93 LEU A CA 1
ATOM 726 C C . LEU A 1 93 ? -6.118 -5.596 -3.609 1.00 93.12 93 LEU A C 1
ATOM 728 O O . LEU A 1 93 ? -6.624 -6.445 -2.877 1.00 93.12 93 LEU A O 1
ATOM 732 N N . ASP A 1 94 ? -6.069 -5.717 -4.935 1.00 86.62 94 ASP A N 1
ATOM 733 C CA . ASP A 1 94 ? -6.554 -6.902 -5.658 1.00 86.62 94 ASP A CA 1
ATOM 734 C C . ASP A 1 94 ? -5.552 -8.078 -5.596 1.00 86.62 94 ASP A C 1
ATOM 736 O O . ASP A 1 94 ? -5.815 -9.170 -6.101 1.00 86.62 94 ASP A O 1
ATOM 740 N N . GLU A 1 95 ? -4.394 -7.857 -4.967 1.00 81.94 95 GLU A N 1
ATOM 741 C CA . GLU A 1 95 ? -3.336 -8.847 -4.770 1.00 81.94 95 GLU A CA 1
ATOM 742 C C . GLU A 1 95 ? -3.762 -9.920 -3.752 1.00 81.94 95 GLU A C 1
ATOM 744 O O . GLU A 1 95 ? -4.254 -9.591 -2.663 1.00 81.94 95 GLU A O 1
ATOM 749 N N . PRO A 1 96 ? -3.557 -11.217 -4.049 1.00 79.75 96 PRO A N 1
ATOM 750 C CA . PRO A 1 96 ? -3.902 -12.280 -3.120 1.00 79.75 96 PRO A CA 1
ATOM 751 C C . PRO A 1 96 ? -3.007 -12.238 -1.877 1.00 79.75 96 PRO A C 1
ATOM 753 O O . PRO A 1 96 ? -1.791 -12.065 -1.959 1.00 79.75 96 PRO A O 1
ATOM 756 N N . VAL A 1 97 ? -3.599 -12.494 -0.709 1.00 77.94 97 VAL A N 1
ATOM 757 C CA . VAL A 1 97 ? -2.837 -12.701 0.528 1.00 77.94 97 VAL A CA 1
ATOM 758 C C . VAL A 1 97 ? -2.197 -14.088 0.476 1.00 77.94 97 VAL A C 1
ATOM 760 O O . VAL A 1 97 ? -2.844 -15.101 0.739 1.00 77.94 97 VAL A O 1
ATOM 763 N N . THR A 1 98 ? -0.924 -14.134 0.084 1.00 70.75 98 THR A N 1
ATOM 764 C CA . THR A 1 98 ? -0.122 -15.366 0.017 1.00 70.75 98 THR A CA 1
ATOM 765 C C . THR A 1 98 ? 0.651 -15.651 1.302 1.00 70.75 98 THR A C 1
ATOM 767 O O . THR A 1 98 ? 1.127 -16.774 1.476 1.00 70.75 98 THR A O 1
ATOM 770 N N . GLU A 1 99 ? 0.780 -14.663 2.197 1.00 66.50 99 GLU A N 1
ATOM 771 C CA . GLU A 1 99 ? 1.445 -14.834 3.490 1.00 66.50 99 GLU A CA 1
ATOM 772 C C . GLU A 1 99 ? 0.665 -15.789 4.398 1.00 66.50 99 GLU A C 1
ATOM 774 O O . GLU A 1 99 ? -0.557 -15.906 4.294 1.00 66.50 99 GLU A O 1
ATOM 779 N N . ALA A 1 100 ? 1.381 -16.506 5.266 1.00 60.41 100 ALA A N 1
ATOM 780 C CA . ALA A 1 100 ? 0.813 -17.534 6.129 1.00 60.41 100 ALA A CA 1
ATOM 781 C C . ALA A 1 100 ? -0.322 -16.974 7.006 1.00 60.41 100 ALA A C 1
ATOM 783 O O . ALA A 1 100 ? -0.081 -16.405 8.068 1.00 60.41 100 ALA A O 1
ATOM 784 N N . TYR A 1 101 ? -1.570 -17.175 6.584 1.00 58.88 101 TYR A N 1
ATOM 785 C CA . TYR A 1 101 ? -2.746 -16.904 7.398 1.00 58.88 101 TYR A CA 1
ATOM 786 C C . TYR A 1 101 ? -3.245 -18.206 8.028 1.00 58.88 101 TYR A C 1
ATOM 788 O O . TYR A 1 101 ? -3.191 -19.290 7.435 1.00 58.88 101 TYR A O 1
ATOM 796 N N . SER A 1 102 ? -3.706 -18.105 9.272 1.00 53.31 102 SER A N 1
ATOM 797 C CA . SER A 1 102 ? -4.231 -19.248 10.012 1.00 53.31 102 SER A CA 1
ATOM 798 C C . SER A 1 102 ? -5.731 -19.369 9.779 1.00 53.31 102 SER A C 1
ATOM 800 O O . SER A 1 102 ? -6.495 -18.470 10.127 1.00 53.31 102 SER A O 1
ATOM 802 N N . LEU A 1 103 ? -6.163 -20.503 9.234 1.00 54.84 103 LEU A N 1
ATOM 803 C CA . LEU A 1 103 ? -7.570 -20.882 9.141 1.00 54.84 103 LEU A CA 1
ATOM 804 C C . LEU A 1 103 ? -7.831 -21.935 10.225 1.00 54.84 103 LEU A C 1
ATOM 806 O O . LEU A 1 103 ? -7.247 -23.012 10.171 1.00 54.84 103 LEU A O 1
ATOM 810 N N . PHE A 1 104 ? -8.649 -21.638 11.239 1.00 55.06 104 PHE A N 1
ATOM 811 C CA . PHE A 1 104 ? -8.921 -22.570 12.354 1.00 55.06 104 PHE A CA 1
ATOM 812 C C . PHE A 1 104 ? -7.657 -23.125 13.054 1.00 55.06 104 PHE A C 1
ATOM 814 O O . PHE A 1 104 ? -7.618 -24.283 13.459 1.00 55.06 104 PHE A O 1
ATOM 821 N N . GLY A 1 105 ? -6.599 -22.315 13.175 1.00 53.50 105 GLY A N 1
ATOM 822 C CA . GLY A 1 105 ? -5.328 -22.737 13.784 1.00 53.50 105 GLY A CA 1
ATOM 823 C C . GLY A 1 105 ? -4.407 -23.559 12.871 1.00 53.50 105 GLY A C 1
ATOM 824 O O . GLY A 1 105 ? -3.299 -23.891 13.281 1.00 53.50 105 GLY A O 1
ATOM 825 N N . LEU A 1 106 ? -4.815 -23.843 11.631 1.00 55.59 106 LEU A N 1
ATOM 826 C CA . LEU A 1 106 ? -3.969 -24.450 10.604 1.00 55.59 106 LEU A CA 1
ATOM 827 C C . LEU A 1 106 ? -3.347 -23.345 9.744 1.00 55.59 106 LEU A C 1
ATOM 829 O O . LEU A 1 106 ? -4.061 -22.547 9.135 1.00 55.59 106 LEU A O 1
ATOM 833 N N . HIS A 1 107 ? -2.016 -23.300 9.679 1.00 56.31 107 HIS A N 1
ATOM 834 C CA . HIS A 1 107 ? -1.294 -22.437 8.743 1.00 56.31 107 HIS A CA 1
ATOM 835 C C . HIS A 1 107 ? -1.505 -22.966 7.318 1.00 56.31 107 HIS A C 1
ATOM 837 O O . HIS A 1 107 ? -0.900 -23.965 6.932 1.00 56.31 107 HIS A O 1
ATOM 843 N N . LEU A 1 108 ? -2.389 -22.327 6.544 1.00 58.41 108 LEU A N 1
ATOM 844 C CA . LEU A 1 108 ? -2.791 -22.803 5.210 1.00 58.41 108 LEU A CA 1
ATOM 845 C C . LEU A 1 108 ? -1.973 -22.204 4.054 1.00 58.41 108 LEU A C 1
ATOM 847 O O . LEU A 1 108 ? -2.372 -22.301 2.897 1.00 58.41 108 LEU A O 1
ATOM 851 N N . GLY A 1 109 ? -0.803 -21.631 4.333 1.00 53.81 109 GLY A N 1
ATOM 852 C CA . GLY A 1 109 ? 0.082 -21.094 3.304 1.00 53.81 109 GLY A CA 1
ATOM 853 C C . GLY A 1 109 ? 1.532 -21.049 3.767 1.00 53.81 109 GLY A C 1
ATOM 854 O O . GLY A 1 109 ? 1.811 -20.721 4.915 1.00 53.81 109 GLY A O 1
ATOM 855 N N . TRP A 1 110 ? 2.445 -21.396 2.861 1.00 57.53 110 TRP A N 1
ATOM 856 C CA . TRP A 1 110 ? 3.898 -21.194 2.986 1.00 57.53 110 TRP A CA 1
ATOM 857 C C . TRP A 1 110 ? 4.381 -20.075 2.047 1.00 57.53 110 TRP A C 1
ATOM 859 O O . TRP A 1 110 ? 5.563 -19.986 1.724 1.00 57.53 110 TRP A O 1
ATOM 869 N N . GLY A 1 111 ? 3.457 -19.255 1.544 1.00 61.84 111 GLY A N 1
ATOM 870 C CA . GLY A 1 111 ? 3.783 -18.188 0.614 1.00 61.84 111 GLY A CA 1
ATOM 871 C C . GLY A 1 111 ? 4.381 -16.986 1.333 1.00 61.84 111 GLY A C 1
ATOM 872 O O . GLY A 1 111 ? 4.071 -16.693 2.487 1.00 61.84 111 GLY A O 1
ATOM 873 N N . THR A 1 112 ? 5.242 -16.272 0.626 1.00 67.06 112 THR A N 1
ATOM 874 C CA . THR A 1 112 ? 5.644 -14.913 0.975 1.00 67.06 112 THR A CA 1
ATOM 875 C C . THR A 1 112 ? 4.808 -13.941 0.155 1.00 67.06 112 THR A C 1
ATOM 877 O O . THR A 1 112 ? 4.424 -14.246 -0.980 1.00 67.06 112 THR A O 1
ATOM 880 N N . ARG A 1 113 ? 4.513 -12.770 0.727 1.00 80.25 113 ARG A N 1
ATOM 881 C CA . ARG A 1 113 ? 3.955 -11.649 -0.036 1.00 80.25 113 ARG A CA 1
ATOM 882 C C . ARG A 1 113 ? 4.881 -11.342 -1.223 1.00 80.25 113 ARG A C 1
ATOM 884 O O . ARG A 1 113 ? 6.097 -11.505 -1.102 1.00 80.25 113 ARG A O 1
ATOM 891 N N . ARG A 1 114 ? 4.308 -10.931 -2.358 1.00 86.00 114 ARG A N 1
ATOM 892 C CA . ARG A 1 114 ? 5.078 -10.395 -3.490 1.00 86.00 114 ARG A CA 1
ATOM 893 C C . ARG A 1 114 ? 5.904 -9.193 -3.018 1.00 86.00 114 ARG A C 1
ATOM 895 O O . ARG A 1 114 ? 5.443 -8.428 -2.177 1.00 86.00 114 ARG A O 1
ATOM 902 N N . ASP A 1 115 ? 7.106 -9.050 -3.558 1.00 87.56 115 ASP A N 1
ATOM 903 C CA . ASP A 1 115 ? 7.962 -7.891 -3.322 1.00 87.56 115 ASP A CA 1
ATOM 904 C C . ASP A 1 115 ? 7.625 -6.791 -4.341 1.00 87.56 115 ASP A C 1
ATOM 906 O O . ASP A 1 115 ? 7.733 -7.017 -5.547 1.00 87.56 115 ASP A O 1
ATOM 910 N N . GLY A 1 116 ? 7.180 -5.628 -3.854 1.00 89.75 116 GLY A N 1
ATOM 911 C CA . GLY A 1 116 ? 6.850 -4.456 -4.676 1.00 89.75 116 GLY A CA 1
ATOM 912 C C . GLY A 1 116 ? 8.024 -3.516 -4.945 1.00 89.75 116 GLY A C 1
ATOM 913 O O . GLY A 1 116 ? 7.857 -2.494 -5.607 1.00 89.75 116 GLY A O 1
ATOM 914 N N . SER A 1 117 ? 9.227 -3.831 -4.456 1.00 90.06 117 SER A N 1
ATOM 915 C CA . SER A 1 117 ? 10.384 -2.931 -4.534 1.00 90.06 117 SER A CA 1
ATOM 916 C C . SER A 1 117 ? 10.834 -2.620 -5.957 1.00 90.06 117 SER A C 1
ATOM 918 O O . SER A 1 117 ? 11.472 -1.595 -6.181 1.00 90.06 117 SER A O 1
ATOM 920 N N . SER A 1 118 ? 10.499 -3.470 -6.926 1.00 90.06 118 SER A N 1
ATOM 921 C CA . SER A 1 118 ? 10.867 -3.283 -8.334 1.00 90.06 118 SER A CA 1
ATOM 922 C C . SER A 1 118 ? 9.671 -2.947 -9.231 1.00 90.06 118 SER A C 1
ATOM 924 O O . SER A 1 118 ? 9.822 -2.932 -10.453 1.00 90.06 118 SER A O 1
ATOM 926 N N . ASP A 1 119 ? 8.504 -2.645 -8.646 1.00 91.06 119 ASP A N 1
ATOM 927 C CA . ASP A 1 119 ? 7.289 -2.348 -9.406 1.00 91.06 119 ASP A CA 1
ATOM 928 C C . ASP A 1 119 ? 7.489 -1.110 -10.283 1.00 91.06 119 ASP A C 1
ATOM 930 O O . ASP A 1 119 ? 7.812 -0.009 -9.820 1.00 91.06 119 ASP A O 1
ATOM 934 N N . CYS A 1 120 ? 7.277 -1.304 -11.581 1.00 90.25 120 CYS A N 1
ATOM 935 C CA . CYS A 1 120 ? 7.323 -0.276 -12.607 1.00 90.25 120 CYS A CA 1
ATOM 936 C C . CYS A 1 120 ? 6.086 -0.368 -13.507 1.00 90.25 120 CYS A C 1
ATOM 938 O O . CYS A 1 120 ? 5.488 -1.431 -13.664 1.00 90.25 120 CYS A O 1
ATOM 940 N N . LEU A 1 121 ? 5.705 0.739 -14.136 1.00 90.69 121 LEU A N 1
ATOM 941 C CA . LEU A 1 121 ? 4.628 0.810 -15.118 1.00 90.69 121 LEU A CA 1
ATOM 942 C C . LEU A 1 121 ? 5.194 0.963 -16.511 1.00 90.69 121 LEU A C 1
ATOM 944 O O . LEU A 1 121 ? 5.978 1.863 -16.778 1.00 90.69 121 LEU A O 1
ATOM 948 N N . CYS A 1 122 ? 4.756 0.124 -17.441 1.00 90.38 122 CYS A N 1
ATOM 949 C CA . CYS A 1 122 ? 5.079 0.336 -18.840 1.00 90.38 122 CYS A CA 1
ATOM 950 C C . CYS A 1 122 ? 4.447 1.640 -19.357 1.00 90.38 122 CYS A C 1
ATOM 952 O O . CYS A 1 122 ? 3.226 1.720 -19.459 1.00 90.38 122 CYS A O 1
ATOM 954 N N . ASN A 1 123 ? 5.262 2.589 -19.825 1.00 89.50 123 ASN A N 1
ATOM 955 C CA . ASN A 1 123 ? 4.813 3.919 -20.274 1.00 89.50 123 ASN A CA 1
ATOM 956 C C . ASN A 1 123 ? 3.809 3.889 -21.441 1.00 89.50 123 ASN A C 1
ATOM 958 O O . ASN A 1 123 ? 3.190 4.898 -21.760 1.00 89.50 123 ASN A O 1
ATOM 962 N N . THR A 1 124 ? 3.708 2.765 -22.157 1.00 88.69 124 THR A N 1
ATOM 963 C CA . THR A 1 124 ? 2.840 2.634 -23.335 1.00 88.69 124 THR A CA 1
ATOM 964 C C . THR A 1 124 ? 1.502 1.974 -23.013 1.00 88.69 124 THR A C 1
ATOM 966 O O . THR A 1 124 ? 0.497 2.322 -23.624 1.00 88.69 124 THR A O 1
ATOM 969 N N . CYS A 1 125 ? 1.466 1.008 -22.092 1.00 90.62 125 CYS A N 1
ATOM 970 C CA . CYS A 1 125 ? 0.249 0.235 -21.810 1.00 90.62 125 CYS A CA 1
ATOM 971 C C . CYS A 1 125 ? -0.133 0.161 -20.331 1.00 90.62 125 CYS A C 1
ATOM 973 O O . CYS A 1 125 ? -1.079 -0.551 -20.000 1.00 90.62 125 CYS A O 1
ATOM 975 N N . ASN A 1 126 ? 0.597 0.857 -19.456 1.00 87.00 126 ASN A N 1
ATOM 976 C CA . ASN A 1 126 ? 0.372 0.938 -18.012 1.00 87.00 126 ASN A CA 1
ATOM 977 C C . ASN A 1 126 ? 0.289 -0.425 -17.307 1.00 87.00 126 ASN A C 1
ATOM 979 O O . ASN A 1 126 ? -0.309 -0.551 -16.242 1.00 87.00 126 ASN A O 1
ATOM 983 N N . ARG A 1 127 ? 0.884 -1.468 -17.899 1.00 86.38 127 ARG A N 1
ATOM 984 C CA . ARG A 1 127 ? 1.023 -2.773 -17.249 1.00 86.38 127 ARG A CA 1
ATOM 985 C C . ARG A 1 127 ? 2.193 -2.743 -16.275 1.00 86.38 127 ARG A C 1
ATOM 987 O O . ARG A 1 127 ? 3.249 -2.217 -16.627 1.00 86.38 127 ARG A O 1
ATOM 994 N N . LEU A 1 128 ? 1.994 -3.357 -15.110 1.00 86.12 128 LEU A N 1
ATOM 995 C CA . LEU A 1 128 ? 3.052 -3.621 -14.139 1.00 86.12 128 LEU A CA 1
ATOM 996 C C . LEU A 1 128 ? 4.142 -4.509 -14.753 1.00 86.12 128 LEU A C 1
ATOM 998 O O . LEU A 1 128 ? 3.844 -5.484 -15.450 1.00 86.12 128 LEU A O 1
ATOM 1002 N N . VAL A 1 129 ? 5.395 -4.137 -14.512 1.00 85.12 129 VAL A N 1
ATOM 1003 C CA . VAL A 1 129 ? 6.609 -4.862 -14.896 1.00 85.12 129 VAL A CA 1
ATOM 1004 C C . VAL A 1 129 ? 7.635 -4.767 -13.767 1.00 85.12 129 VAL A C 1
ATOM 1006 O O . VAL A 1 129 ? 7.697 -3.758 -13.072 1.00 85.12 129 VAL A O 1
ATOM 1009 N N . ASP A 1 130 ? 8.473 -5.792 -13.624 1.00 79.12 130 ASP A N 1
ATOM 1010 C CA . ASP A 1 130 ? 9.380 -5.944 -12.472 1.00 79.12 130 ASP A CA 1
ATOM 1011 C C . ASP A 1 130 ? 10.723 -5.190 -12.628 1.00 79.12 130 ASP A C 1
ATOM 1013 O O . ASP A 1 130 ? 11.726 -5.559 -12.018 1.00 79.12 130 ASP A O 1
ATOM 1017 N N . SER A 1 131 ? 10.801 -4.193 -13.520 1.00 75.75 131 SER A N 1
ATOM 1018 C CA . SER A 1 131 ? 11.999 -3.361 -13.723 1.00 75.75 131 SER A CA 1
ATOM 1019 C C . SER A 1 131 ? 11.729 -2.143 -14.614 1.00 75.75 131 SER A C 1
ATOM 1021 O O . SER A 1 131 ? 10.905 -2.204 -15.526 1.00 75.75 131 SER A O 1
ATOM 1023 N N . GLU A 1 132 ? 12.502 -1.068 -14.429 1.00 70.12 132 GLU A N 1
ATOM 1024 C CA . GLU A 1 132 ? 12.517 0.107 -15.317 1.00 70.12 132 GLU A CA 1
ATOM 1025 C C . GLU A 1 132 ? 13.034 -0.204 -16.728 1.00 70.12 132 GLU A C 1
ATOM 1027 O O . GLU A 1 132 ? 12.635 0.439 -17.704 1.00 70.12 132 GLU A O 1
ATOM 1032 N N . VAL A 1 133 ? 13.944 -1.176 -16.849 1.00 69.25 133 VAL A N 1
ATOM 1033 C CA . VAL A 1 133 ? 14.618 -1.509 -18.107 1.00 69.25 133 VAL A CA 1
ATOM 1034 C C . VAL A 1 133 ? 14.463 -3.004 -18.356 1.00 69.25 133 VAL A C 1
ATOM 1036 O O . VAL A 1 133 ? 14.761 -3.807 -17.470 1.00 69.25 133 VAL A O 1
ATOM 1039 N N . PRO A 1 134 ? 14.017 -3.425 -19.549 1.00 68.38 134 PRO A N 1
ATOM 1040 C CA . PRO A 1 134 ? 13.961 -4.844 -19.844 1.00 68.38 134 PRO A CA 1
ATOM 1041 C C . PRO A 1 134 ? 15.380 -5.427 -19.881 1.00 68.38 134 PRO A C 1
ATOM 1043 O O . PRO A 1 134 ? 16.365 -4.717 -20.103 1.00 68.38 134 PRO A O 1
ATOM 1046 N N . SER A 1 135 ? 15.502 -6.745 -19.699 1.00 73.75 135 SER A N 1
ATOM 1047 C CA . SER A 1 135 ? 16.795 -7.420 -19.848 1.00 73.75 135 SER A CA 1
ATOM 1048 C C . SER A 1 135 ? 17.438 -7.056 -21.190 1.00 73.75 135 SER A C 1
ATOM 1050 O O . SER A 1 135 ? 16.744 -6.983 -22.204 1.00 73.75 135 SER A O 1
ATOM 1052 N N . VAL A 1 136 ? 18.758 -6.842 -21.195 1.00 72.81 136 VAL A N 1
ATOM 1053 C CA . VAL A 1 136 ? 19.516 -6.369 -22.367 1.00 72.81 136 VAL A CA 1
ATOM 1054 C C . VAL A 1 136 ? 19.097 -7.115 -23.641 1.00 72.81 136 VAL A C 1
ATOM 1056 O O . VAL A 1 136 ? 19.207 -8.338 -23.723 1.00 72.81 136 VAL A O 1
ATOM 1059 N N . GLY A 1 137 ? 18.599 -6.365 -24.630 1.00 69.06 137 GLY A N 1
ATOM 1060 C CA . GLY A 1 137 ? 18.172 -6.896 -25.929 1.00 69.06 137 GLY A CA 1
ATOM 1061 C C . GLY A 1 137 ? 16.772 -7.524 -25.972 1.00 69.06 137 GLY A C 1
ATOM 1062 O O . GLY A 1 137 ? 16.432 -8.138 -26.981 1.00 69.06 137 GLY A O 1
ATOM 1063 N N . LYS A 1 138 ? 15.954 -7.393 -24.918 1.00 76.12 138 LYS A N 1
ATOM 1064 C CA . LYS A 1 138 ? 14.571 -7.899 -24.870 1.00 76.12 138 LYS A CA 1
ATOM 1065 C C . LYS A 1 138 ? 13.565 -6.774 -24.631 1.00 76.12 138 LYS A C 1
ATOM 1067 O O . LYS A 1 138 ? 13.911 -5.720 -24.114 1.00 76.12 138 LYS A O 1
ATOM 1072 N N . ALA A 1 139 ? 12.316 -7.012 -25.021 1.00 81.56 139 ALA A N 1
ATOM 1073 C CA . ALA A 1 139 ? 11.171 -6.215 -24.594 1.00 81.56 139 ALA A CA 1
ATOM 1074 C C . ALA A 1 139 ? 10.619 -6.753 -23.262 1.00 81.56 139 ALA A C 1
ATOM 1076 O O . ALA A 1 139 ? 10.858 -7.910 -22.906 1.00 81.56 139 ALA A O 1
ATOM 1077 N N . PHE A 1 140 ? 9.841 -5.941 -22.550 1.00 83.69 140 PHE A N 1
ATOM 1078 C CA . PHE A 1 140 ? 8.990 -6.400 -21.454 1.00 83.69 140 PHE A CA 1
ATOM 1079 C C . PHE A 1 140 ? 7.985 -7.461 -21.933 1.00 83.69 140 PHE A C 1
ATOM 1081 O O . PHE A 1 140 ? 7.711 -7.540 -23.133 1.00 83.69 140 PHE A O 1
ATOM 1088 N N . PRO A 1 141 ? 7.340 -8.220 -21.024 1.00 85.44 141 PRO A N 1
ATOM 1089 C CA . PRO A 1 141 ? 6.275 -9.161 -21.390 1.00 85.44 141 PRO A CA 1
ATOM 1090 C C . PRO A 1 141 ? 5.130 -8.533 -22.203 1.00 85.44 141 PRO A C 1
ATOM 1092 O O . PRO A 1 141 ? 4.441 -9.221 -22.950 1.00 85.44 141 PRO A O 1
ATOM 1095 N N . CYS A 1 142 ? 4.930 -7.217 -22.088 1.00 88.06 142 CYS A N 1
ATOM 1096 C CA . CYS A 1 142 ? 3.963 -6.462 -22.882 1.00 88.06 142 CYS A CA 1
ATOM 1097 C C . CYS A 1 142 ? 4.450 -6.059 -24.291 1.00 88.06 142 CYS A C 1
ATOM 1099 O O . CYS A 1 142 ? 3.677 -5.455 -25.027 1.00 88.06 142 CYS A O 1
ATOM 1101 N N . GLY A 1 143 ? 5.694 -6.367 -24.669 1.00 87.81 143 GLY A N 1
ATOM 1102 C CA . GLY A 1 143 ? 6.284 -6.048 -25.975 1.00 87.81 143 GLY A CA 1
ATOM 1103 C C . GLY A 1 143 ? 6.919 -4.655 -26.090 1.00 87.81 143 GLY A C 1
ATOM 1104 O O . GLY A 1 143 ? 7.451 -4.318 -27.145 1.00 87.81 143 GLY A O 1
ATOM 1105 N N . HIS A 1 144 ? 6.906 -3.852 -25.023 1.00 89.31 144 HIS A N 1
ATOM 1106 C CA . HIS A 1 144 ? 7.490 -2.504 -24.996 1.00 89.31 144 HIS A CA 1
ATOM 1107 C C . HIS A 1 144 ? 8.858 -2.470 -24.301 1.00 89.31 144 HIS A C 1
ATOM 1109 O O . HIS A 1 144 ? 9.285 -3.453 -23.704 1.00 89.31 144 HIS A O 1
ATOM 1115 N N . TYR A 1 145 ? 9.545 -1.326 -24.358 1.00 87.94 145 TYR A N 1
ATOM 1116 C CA . TYR A 1 145 ? 10.938 -1.194 -23.897 1.00 87.94 145 TYR A CA 1
ATOM 1117 C C . TYR A 1 145 ? 11.155 -0.134 -22.816 1.00 87.94 145 TYR A C 1
ATOM 1119 O O . TYR A 1 145 ? 12.281 0.049 -22.364 1.00 87.94 145 TYR A O 1
ATOM 1127 N N . LYS A 1 146 ? 10.106 0.604 -22.442 1.00 87.38 146 LYS A N 1
ATOM 1128 C CA . LYS A 1 146 ? 10.186 1.690 -21.462 1.00 87.38 146 LYS A CA 1
ATOM 1129 C C . LYS A 1 146 ? 9.153 1.497 -20.367 1.00 87.38 146 LYS A C 1
ATOM 1131 O O . LYS A 1 146 ? 7.986 1.223 -20.667 1.00 87.38 146 LYS A O 1
ATOM 1136 N N . ALA A 1 147 ? 9.616 1.640 -19.137 1.00 89.88 147 ALA A N 1
ATOM 1137 C CA . ALA A 1 147 ? 8.794 1.670 -17.952 1.00 89.88 147 ALA A CA 1
ATOM 1138 C C . ALA A 1 147 ? 9.271 2.787 -17.021 1.00 89.88 147 ALA A C 1
ATOM 1140 O O . ALA A 1 147 ? 10.418 3.232 -17.104 1.00 89.88 147 ALA A O 1
ATOM 1141 N N . GLU A 1 148 ? 8.380 3.240 -16.159 1.00 91.44 148 GLU A N 1
ATOM 1142 C CA . GLU A 1 148 ? 8.637 4.215 -15.113 1.00 91.44 148 GLU A CA 1
ATOM 1143 C C . GLU A 1 148 ? 8.420 3.573 -13.750 1.00 91.44 148 GLU A C 1
ATOM 1145 O O . GLU A 1 148 ? 7.650 2.623 -13.617 1.00 91.44 148 GLU A O 1
ATOM 1150 N N . ARG A 1 149 ? 9.110 4.080 -12.731 1.00 91.25 149 ARG A N 1
ATOM 1151 C CA . ARG A 1 149 ? 8.943 3.606 -11.354 1.00 91.25 149 ARG A CA 1
ATOM 1152 C C . ARG A 1 149 ? 7.487 3.765 -10.944 1.00 91.25 149 ARG A C 1
ATOM 1154 O O . ARG A 1 149 ? 6.927 4.840 -11.119 1.00 91.25 149 ARG A O 1
ATOM 1161 N N . PHE A 1 150 ? 6.905 2.728 -10.348 1.00 91.56 150 PHE A N 1
ATOM 1162 C CA . PHE A 1 150 ? 5.529 2.806 -9.866 1.00 91.56 150 PHE A CA 1
ATOM 1163 C C . PHE A 1 150 ? 5.405 3.773 -8.685 1.00 91.56 150 PHE A C 1
ATOM 1165 O O . PHE A 1 150 ? 4.465 4.561 -8.604 1.00 91.56 150 PHE A O 1
ATOM 1172 N N . CYS A 1 151 ? 6.370 3.703 -7.764 1.00 93.62 151 CYS A N 1
ATOM 1173 C CA . CYS A 1 151 ? 6.468 4.616 -6.641 1.00 93.62 151 CYS A CA 1
ATOM 1174 C C . CYS A 1 151 ? 7.913 5.090 -6.459 1.00 93.62 151 CYS A C 1
ATOM 1176 O O . CYS A 1 151 ? 8.777 4.313 -6.055 1.00 93.62 151 CYS A O 1
ATOM 1178 N N . GLN A 1 152 ? 8.179 6.376 -6.690 1.00 91.94 152 GLN A N 1
ATOM 1179 C CA . GLN A 1 152 ? 9.509 6.975 -6.529 1.00 91.94 152 GLN A CA 1
ATOM 1180 C C . GLN A 1 152 ? 10.052 6.835 -5.103 1.00 91.94 152 GLN A C 1
ATOM 1182 O O . GLN A 1 152 ? 11.263 6.767 -4.913 1.00 91.94 152 GLN A O 1
ATOM 1187 N N . MET A 1 153 ? 9.159 6.783 -4.109 1.00 93.69 153 MET A N 1
ATOM 1188 C CA . MET A 1 153 ? 9.531 6.635 -2.705 1.00 93.69 153 MET A CA 1
ATOM 1189 C C . MET A 1 153 ? 9.935 5.198 -2.353 1.00 93.69 153 MET A C 1
ATOM 1191 O O . MET A 1 153 ? 10.894 4.997 -1.617 1.00 93.69 153 MET A O 1
ATOM 1195 N N . CYS A 1 154 ? 9.198 4.198 -2.844 1.00 94.38 154 CYS A N 1
ATOM 1196 C CA . CYS A 1 154 ? 9.387 2.801 -2.441 1.00 94.38 154 CYS A CA 1
ATOM 1197 C C . CYS A 1 154 ? 10.334 2.021 -3.363 1.00 94.38 154 CYS A C 1
ATOM 1199 O O . CYS A 1 154 ? 10.867 0.995 -2.940 1.00 94.38 154 CYS A O 1
ATOM 1201 N N . TYR A 1 155 ? 10.561 2.490 -4.592 1.00 92.44 155 TYR A N 1
ATOM 1202 C CA . TYR A 1 155 ? 11.370 1.785 -5.583 1.00 92.44 155 TYR A CA 1
ATOM 1203 C C . TYR A 1 155 ? 12.802 1.519 -5.087 1.00 92.44 155 TYR A C 1
ATOM 1205 O O . TYR A 1 155 ? 13.529 2.440 -4.715 1.00 92.44 155 TYR A O 1
ATOM 1213 N N . LEU A 1 156 ? 13.198 0.245 -5.080 1.00 90.81 156 LEU A N 1
ATOM 1214 C CA . LEU A 1 156 ? 14.434 -0.322 -4.523 1.00 90.81 156 LEU A CA 1
ATOM 1215 C C . LEU A 1 156 ? 14.662 -0.063 -3.024 1.00 90.81 156 LEU A C 1
ATOM 1217 O O . LEU A 1 156 ? 15.736 -0.365 -2.507 1.00 90.81 156 LEU A O 1
ATOM 1221 N N . GLN A 1 157 ? 13.672 0.487 -2.321 1.00 93.31 157 GLN A N 1
ATOM 1222 C CA . GLN A 1 157 ? 13.761 0.829 -0.901 1.00 93.31 157 GLN A CA 1
ATOM 1223 C C . GLN A 1 157 ? 12.835 -0.017 -0.028 1.00 93.31 157 GLN A C 1
ATOM 1225 O O . GLN A 1 157 ? 13.105 -0.203 1.159 1.00 93.31 157 GLN A O 1
ATOM 1230 N N . SER A 1 158 ? 11.723 -0.505 -0.581 1.00 93.25 158 SER A N 1
ATOM 1231 C CA . SER A 1 158 ? 10.685 -1.164 0.200 1.00 93.25 158 SER A CA 1
ATOM 1232 C C . SER A 1 158 ? 9.882 -2.172 -0.606 1.00 93.25 158 SER A C 1
ATOM 1234 O O . SER A 1 158 ? 9.527 -1.911 -1.746 1.00 93.25 158 SER A O 1
ATOM 1236 N N . GLU A 1 159 ? 9.509 -3.273 0.042 1.00 92.62 159 GLU A N 1
ATOM 1237 C CA . GLU A 1 159 ? 8.640 -4.329 -0.498 1.00 92.62 159 GLU A CA 1
ATOM 1238 C C . GLU A 1 159 ? 7.143 -3.961 -0.523 1.00 92.62 159 GLU A C 1
ATOM 1240 O O . GLU A 1 159 ? 6.303 -4.820 -0.786 1.00 92.62 159 GLU A O 1
ATOM 1245 N N . VAL A 1 160 ? 6.786 -2.714 -0.191 1.00 94.44 160 VAL A N 1
ATOM 1246 C CA . VAL A 1 160 ? 5.388 -2.263 -0.158 1.00 94.44 160 VAL A CA 1
ATOM 1247 C C . VAL A 1 160 ? 4.746 -2.426 -1.531 1.00 94.44 160 VAL A C 1
ATOM 1249 O O . VAL A 1 160 ? 5.291 -1.970 -2.530 1.00 94.44 160 VAL A O 1
ATOM 1252 N N . LEU A 1 161 ? 3.569 -3.047 -1.546 1.00 93.81 161 LEU A N 1
ATOM 1253 C CA . LEU A 1 161 ? 2.712 -3.165 -2.717 1.00 93.81 161 LEU A CA 1
ATOM 1254 C C . LEU A 1 161 ? 1.778 -1.964 -2.799 1.00 93.81 161 LEU A C 1
ATOM 1256 O O . LEU A 1 161 ? 1.233 -1.530 -1.780 1.00 93.81 161 LEU A O 1
ATOM 1260 N N . HIS A 1 162 ? 1.533 -1.464 -4.003 1.00 93.62 162 HIS A N 1
ATOM 1261 C CA . HIS A 1 162 ? 0.723 -0.267 -4.204 1.00 93.62 162 HIS A CA 1
ATOM 1262 C C . HIS A 1 162 ? -0.572 -0.577 -4.963 1.00 93.62 162 HIS A C 1
ATOM 1264 O O . HIS A 1 162 ? -0.602 -1.457 -5.825 1.00 93.62 162 HIS A O 1
ATOM 1270 N N . PRO A 1 163 ? -1.660 0.157 -4.676 1.00 93.06 163 PRO A N 1
ATOM 1271 C CA . PRO A 1 163 ? -2.846 0.149 -5.516 1.00 93.06 163 PRO A CA 1
ATOM 1272 C C . PRO A 1 163 ? -2.555 0.934 -6.799 1.00 93.06 163 PRO A C 1
ATOM 1274 O O . PRO A 1 163 ? -1.509 1.566 -6.918 1.00 93.06 163 PRO A O 1
ATOM 1277 N N . SER A 1 164 ? -3.506 0.974 -7.737 1.00 88.94 164 SER A N 1
ATOM 1278 C CA . SER A 1 164 ? -3.398 1.828 -8.931 1.00 88.94 164 SER A CA 1
ATOM 1279 C C . SER A 1 164 ? -2.946 3.259 -8.577 1.00 88.94 164 SER A C 1
ATOM 1281 O O . SER A 1 164 ? -3.428 3.780 -7.566 1.00 88.94 164 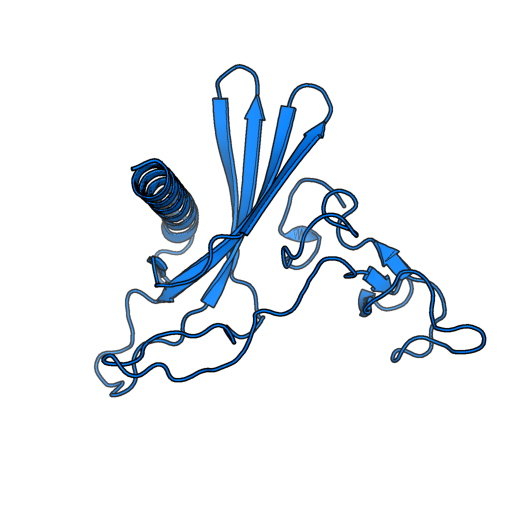SER A O 1
ATOM 1283 N N . PRO A 1 165 ? -2.126 3.936 -9.408 1.00 86.38 165 PRO A N 1
ATOM 1284 C CA . PRO A 1 165 ? -1.542 5.245 -9.088 1.00 86.38 165 PRO A CA 1
ATOM 1285 C C . PRO A 1 165 ? -2.536 6.310 -8.627 1.00 86.38 165 PRO A C 1
ATOM 1287 O O . PRO A 1 165 ? -2.196 7.203 -7.865 1.00 86.38 165 PRO A O 1
ATOM 1290 N N . GLU A 1 166 ? -3.795 6.231 -9.042 1.00 88.12 166 GLU A N 1
ATOM 1291 C CA . GLU A 1 166 ? -4.855 7.162 -8.646 1.00 88.12 166 GLU A CA 1
ATOM 1292 C C . GLU A 1 166 ? -5.292 7.034 -7.172 1.00 88.12 166 GLU A C 1
ATOM 1294 O O . GLU A 1 166 ? -5.918 7.949 -6.647 1.00 88.12 166 GLU A O 1
ATOM 1299 N N . LYS A 1 167 ? -4.943 5.937 -6.487 1.00 89.56 167 LYS A N 1
ATOM 1300 C CA . LYS A 1 167 ? -5.441 5.574 -5.145 1.00 89.56 167 LYS A CA 1
ATOM 1301 C C . LYS A 1 167 ? -4.495 5.937 -3.983 1.00 89.56 167 LYS A C 1
ATOM 1303 O O . LYS A 1 167 ? -4.803 5.638 -2.829 1.00 89.56 167 LYS A O 1
ATOM 1308 N N . PHE A 1 168 ? -3.361 6.576 -4.260 1.00 90.94 168 PHE A N 1
ATOM 1309 C CA . PHE A 1 168 ? -2.457 7.129 -3.239 1.00 90.94 168 PHE A CA 1
ATOM 1310 C C . PHE A 1 168 ? -2.010 8.543 -3.623 1.00 90.94 168 PHE A C 1
ATOM 1312 O O . PHE A 1 168 ? -2.144 8.928 -4.788 1.00 90.94 168 PHE A O 1
ATOM 1319 N N . ALA A 1 169 ? -1.563 9.358 -2.668 1.00 89.88 169 ALA A N 1
ATOM 1320 C CA . ALA A 1 169 ? -1.298 10.775 -2.903 1.00 89.88 169 ALA A CA 1
ATOM 1321 C C . ALA A 1 169 ? 0.162 11.061 -3.286 1.00 89.88 169 ALA A C 1
ATOM 1323 O O . ALA A 1 169 ? 0.402 11.884 -4.172 1.00 89.88 169 ALA A O 1
ATOM 1324 N N . PHE A 1 170 ? 1.127 10.396 -2.652 1.00 90.19 170 PHE A N 1
ATOM 1325 C CA . PHE A 1 170 ? 2.542 10.740 -2.718 1.00 90.19 170 PHE A CA 1
ATOM 1326 C C . PHE A 1 170 ? 3.402 9.686 -3.422 1.00 90.19 170 PHE A C 1
ATOM 1328 O O . PHE A 1 170 ? 3.165 8.491 -3.343 1.00 90.19 170 PHE A O 1
ATOM 1335 N N . GLY A 1 171 ? 4.463 10.130 -4.099 1.00 81.62 171 GLY A N 1
ATOM 1336 C CA . GLY A 1 171 ? 5.465 9.234 -4.674 1.00 81.62 171 GLY A CA 1
ATOM 1337 C C . GLY A 1 171 ? 5.111 8.644 -6.038 1.00 81.62 171 GLY A C 1
ATOM 1338 O O . GLY A 1 171 ? 5.722 7.645 -6.388 1.00 81.62 171 GLY A O 1
ATOM 1339 N N . LYS A 1 172 ? 4.173 9.233 -6.786 1.00 82.94 172 LYS A N 1
ATOM 1340 C CA . LYS A 1 172 ? 3.990 8.977 -8.229 1.00 82.94 172 LYS A CA 1
ATOM 1341 C C . LYS A 1 172 ? 5.133 9.619 -9.016 1.00 82.94 172 LYS A C 1
ATOM 1343 O O . LYS A 1 172 ? 5.520 10.749 -8.645 1.00 82.94 172 LYS A O 1
#

Sequence (172 aa):
SPSEVAAAQDHQLVMECLRHYNLNHPENEYVPAPGKVTRYSSPHNGSCWTHGNFVASPKHSGYFSLLPPRPTLFFYELVTKDGFEGVVSCTPLDEPVTEAYSLFGLHLGWGTRRDGSSDCLCNTCNRLVDSEVPSVGKAFPCGHYKAERFCQMCYLQSEVLHPSPEKFAFGK

InterPro domains:
  IPR022059 Domain of unknown function DUF3615 [PF12274] (14-117)

Radius of gyration: 17.59 Å; chains: 1; bounding box: 44×44×52 Å

Foldseek 3Di:
DVVVVVVVVLQVVVVQLQVVVCVVPVPFHKDAFDDDWWKDWDDDPQKIKMKIKGKIFTPDDDPPDPWGGFIWIWIWMWIGHPNDIDTPAIGTDPAHDQPQGDTVNDRPHPDDGAFLQQWWAAPPPRDTDRHQAPDPPAATPVRHGGTGRLFQRRHNNGSHDDHHSVRDDHGD

Secondary structure (DSSP, 8-state):
-HHHHHHHHHHHHHHHHHHHHHHH-TTS-EEE-SSPPEEEEEEETTEEEEEEEEEEEES---TT-SSPPPPEEEEEEEEEETTEEEEEEEEEEEEE--B--EETTEE---BPPPP-TT-EEETTT--EES-SS-STT---TTS-S-EEES-TTTTTT-------GGG-SS--

Organism: Aegilops tauschii subsp. strangulata (NCBI:txid200361)